Protein AF-A0A9P6EET0-F1 (afdb_monomer)

Organism: NCBI:txid179855

pLDDT: mean 74.62, std 19.12, range [34.5, 95.31]

Sequence (140 aa):
MRHRGHIPDNAVSVDLDPKNAMLMCHNHKLAFNKYLFYIRWIPSSDEFLIVNHSQSEEYEDIHGRVLRFTSRSPYPTALLWHESRVRGFNPTCGDHFVSLKRKAPECKASRSAHRGTNASEVTMSFTQPLSWAPTVLQSG

Mean predicted aligned error: 14.85 Å

Foldseek 3Di:
DVVVVPADPPDDDPCPQLLVQFDDPPVVSVCLVVLQWAWAQDVVVRWIAIDRQVPDPVCPVRHGPTTDGPPSHRDNVVRVVSNVVSCVVVVVRDGDDRDPDDDDPPPPPPPPDDDDDDDDDDDDDDDDDDDDDDDDDDDD

Secondary structure (DSSP, 8-state):
-GGGTSS-TTPPPGGG-GGGGB---HHHHHHHHTTSEEEEEETTTTEEEEEE-S--GGGTTTTTPEE-BSS-PPPHHHHHHHHHHHHHHSTTS--------PPP----------------------------PPPP----

Structure (mmCIF, N/CA/C/O backbone):
data_AF-A0A9P6EET0-F1
#
_entry.id   AF-A0A9P6EET0-F1
#
loop_
_atom_site.group_PDB
_atom_site.id
_atom_site.type_symbol
_atom_site.label_atom_id
_atom_site.label_alt_id
_atom_site.label_comp_id
_atom_site.label_asym_id
_atom_site.label_entity_id
_atom_site.label_seq_id
_atom_site.pdbx_PDB_ins_code
_atom_site.Cartn_x
_atom_site.Cartn_y
_atom_site.Cartn_z
_atom_site.occupancy
_atom_site.B_iso_or_equiv
_atom_site.auth_seq_id
_atom_site.auth_comp_id
_atom_site.auth_asym_id
_atom_site.auth_atom_id
_atom_site.pdbx_PDB_model_num
ATOM 1 N N . MET A 1 1 ? 1.441 -12.384 -26.270 1.00 62.19 1 MET A N 1
ATOM 2 C CA . MET A 1 1 ? 1.819 -13.418 -25.276 1.00 62.19 1 MET A CA 1
ATOM 3 C C . MET A 1 1 ? 0.850 -14.597 -25.265 1.00 62.19 1 MET A C 1
ATOM 5 O O . MET A 1 1 ? 1.337 -15.708 -25.390 1.00 62.19 1 MET A O 1
ATOM 9 N N . ARG A 1 2 ? -0.479 -14.383 -25.210 1.00 70.81 2 ARG A N 1
ATOM 10 C CA . ARG A 1 2 ? -1.488 -15.467 -25.302 1.00 70.81 2 ARG A CA 1
ATOM 11 C C . ARG A 1 2 ? -1.415 -16.261 -26.613 1.00 70.81 2 ARG A C 1
ATOM 13 O O . ARG A 1 2 ? -1.114 -17.440 -26.581 1.00 70.81 2 ARG A O 1
ATOM 20 N N . HIS A 1 3 ? -1.481 -15.595 -27.769 1.00 76.12 3 HIS A N 1
ATOM 21 C CA . HIS A 1 3 ? -1.328 -16.254 -29.084 1.00 76.12 3 HIS A CA 1
ATOM 22 C C . HIS A 1 3 ? 0.058 -16.873 -29.350 1.00 76.12 3 HIS A C 1
ATOM 24 O O . HIS A 1 3 ? 0.259 -17.509 -30.374 1.00 76.12 3 HIS A O 1
ATOM 30 N N . ARG A 1 4 ? 1.027 -16.664 -28.448 1.00 83.19 4 ARG A N 1
ATOM 31 C CA . ARG A 1 4 ? 2.351 -17.302 -28.494 1.00 83.19 4 ARG A CA 1
ATOM 32 C C . ARG A 1 4 ? 2.459 -18.491 -27.521 1.00 83.19 4 ARG A C 1
ATOM 34 O O . ARG A 1 4 ? 3.549 -19.008 -27.342 1.00 83.19 4 ARG A O 1
ATOM 41 N N . GLY A 1 5 ? 1.368 -18.877 -26.849 1.00 81.56 5 GLY A N 1
ATOM 42 C CA . GLY A 1 5 ? 1.322 -20.001 -25.904 1.00 81.56 5 GLY A CA 1
ATOM 43 C C . GLY A 1 5 ? 1.955 -19.742 -24.530 1.00 81.56 5 GLY A C 1
ATOM 44 O O . GLY A 1 5 ? 2.018 -20.648 -23.710 1.00 81.56 5 GLY A O 1
ATOM 45 N N . HIS A 1 6 ? 2.421 -18.522 -24.239 1.00 83.06 6 HIS A N 1
ATOM 46 C CA . HIS A 1 6 ? 3.096 -18.216 -22.966 1.00 83.06 6 HIS A CA 1
ATOM 47 C C . HIS A 1 6 ? 2.143 -17.967 -21.792 1.00 83.06 6 HIS A C 1
ATOM 49 O O . HIS A 1 6 ? 2.577 -17.908 -20.646 1.00 83.06 6 HIS A O 1
ATOM 55 N N . ILE A 1 7 ? 0.861 -17.751 -22.073 1.00 80.94 7 ILE A N 1
ATOM 56 C CA . ILE A 1 7 ? -0.173 -17.528 -21.065 1.00 80.94 7 ILE A CA 1
ATOM 57 C C . ILE A 1 7 ? -1.265 -18.550 -21.368 1.00 80.94 7 ILE A C 1
ATOM 59 O O . ILE A 1 7 ? -1.760 -18.529 -22.496 1.00 80.94 7 ILE A O 1
ATOM 63 N N . PRO A 1 8 ? -1.629 -19.421 -20.416 1.00 84.88 8 PRO A N 1
ATOM 64 C CA . PRO A 1 8 ? -2.635 -20.441 -20.661 1.00 84.88 8 PRO A CA 1
ATOM 65 C C . PRO A 1 8 ? -3.999 -19.801 -20.951 1.00 84.88 8 PRO A C 1
ATOM 67 O O . PRO A 1 8 ? -4.306 -18.706 -20.467 1.00 84.88 8 PRO A O 1
ATOM 70 N N . ASP A 1 9 ? -4.825 -20.481 -21.743 1.00 83.31 9 ASP A N 1
ATOM 71 C CA . ASP A 1 9 ? -6.105 -19.932 -22.214 1.00 83.31 9 ASP A CA 1
ATOM 72 C C . ASP A 1 9 ? -7.080 -19.640 -21.065 1.00 83.31 9 ASP A C 1
ATOM 74 O O . ASP A 1 9 ? -7.854 -18.686 -21.128 1.00 83.31 9 ASP A O 1
ATOM 78 N N . ASN A 1 10 ? -6.973 -20.390 -19.965 1.00 85.50 10 ASN A N 1
ATOM 79 C CA . ASN A 1 10 ? -7.745 -20.184 -18.740 1.00 85.50 10 ASN A CA 1
ATOM 80 C C . ASN A 1 10 ? -7.165 -19.107 -17.802 1.00 85.50 10 ASN A C 1
ATOM 82 O O . ASN A 1 10 ? -7.691 -18.909 -16.705 1.00 85.50 10 ASN A O 1
ATOM 86 N N . ALA A 1 11 ? -6.087 -18.413 -18.183 1.00 82.31 11 ALA A N 1
ATOM 87 C CA . ALA A 1 11 ? -5.531 -17.356 -17.352 1.00 82.31 11 ALA A CA 1
ATOM 88 C C . ALA A 1 11 ? -6.523 -16.197 -17.228 1.00 82.31 11 ALA A C 1
ATOM 90 O O . ALA A 1 11 ? -6.921 -15.579 -18.224 1.00 82.31 11 ALA A O 1
ATOM 91 N N . VAL A 1 12 ? -6.844 -15.875 -15.980 1.00 78.62 12 VAL A N 1
ATOM 92 C CA . VAL A 1 12 ? -7.731 -14.786 -15.575 1.00 78.62 12 VAL A CA 1
ATOM 93 C C . VAL A 1 12 ? -7.248 -13.444 -16.159 1.00 78.62 12 VAL A C 1
ATOM 95 O O . VAL A 1 12 ? -6.042 -13.217 -16.297 1.00 78.62 12 VAL A O 1
ATOM 98 N N . SER A 1 13 ? -8.178 -12.564 -16.560 1.00 80.62 13 SER A N 1
ATOM 99 C CA . SER A 1 13 ? -7.823 -11.230 -17.077 1.00 80.62 13 SER A CA 1
ATOM 100 C C . SER A 1 13 ? -7.029 -10.430 -16.042 1.00 80.62 13 SER A C 1
ATOM 102 O O . SER A 1 13 ? -7.292 -10.518 -14.843 1.00 80.62 13 SER A O 1
ATOM 104 N N . VAL A 1 14 ? -6.112 -9.583 -16.518 1.00 75.44 14 VAL A N 1
ATOM 105 C CA . VAL A 1 14 ? -5.399 -8.599 -15.686 1.00 75.44 14 VAL A CA 1
ATOM 106 C C . VAL A 1 14 ? -6.383 -7.642 -15.008 1.00 75.44 14 VAL A C 1
ATOM 108 O O . VAL A 1 14 ? 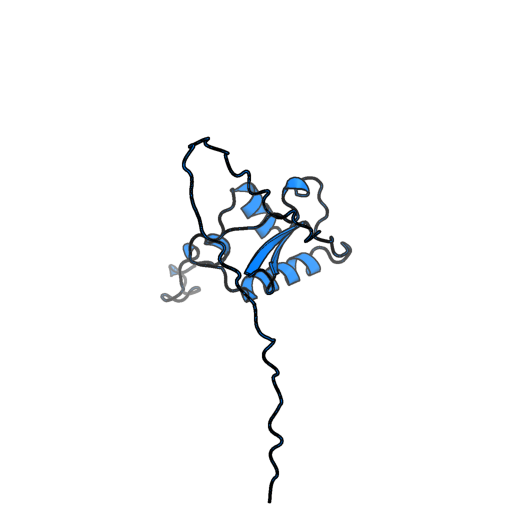-6.114 -7.161 -13.912 1.00 75.44 14 VAL A O 1
ATOM 111 N N . ASP A 1 15 ? -7.560 -7.423 -15.595 1.00 72.81 15 ASP A N 1
ATOM 112 C CA . ASP A 1 15 ? -8.619 -6.593 -15.008 1.00 72.81 15 ASP A CA 1
ATOM 113 C C . ASP A 1 15 ? -9.105 -7.128 -13.654 1.00 72.81 15 ASP A C 1
ATOM 115 O O . ASP A 1 15 ? -9.572 -6.362 -12.814 1.00 72.81 15 ASP A O 1
ATOM 119 N N . LEU A 1 16 ? -8.946 -8.432 -13.417 1.00 73.00 16 LEU A N 1
ATOM 120 C CA . LEU A 1 16 ? -9.322 -9.107 -12.176 1.00 73.00 16 LEU A CA 1
ATOM 121 C C . LEU A 1 16 ? -8.175 -9.173 -11.156 1.00 73.00 16 LEU A C 1
ATOM 123 O O . LEU A 1 16 ? -8.331 -9.811 -10.116 1.00 73.00 16 LEU A O 1
ATOM 127 N N . ASP A 1 17 ? -7.037 -8.519 -11.417 1.00 74.88 17 ASP A N 1
ATOM 128 C CA . ASP A 1 17 ? -5.988 -8.345 -10.412 1.00 74.88 17 ASP A CA 1
ATOM 129 C C . ASP A 1 17 ? -6.597 -7.656 -9.170 1.00 74.88 17 ASP A C 1
ATOM 131 O O . ASP A 1 17 ? -7.204 -6.589 -9.309 1.00 74.88 17 ASP A O 1
ATOM 135 N N . PRO A 1 18 ? -6.449 -8.212 -7.951 1.00 71.69 18 PRO A N 1
ATOM 136 C CA . PRO A 1 18 ? -6.984 -7.621 -6.723 1.00 71.69 18 PRO A CA 1
ATOM 137 C C . PRO A 1 18 ? -6.621 -6.144 -6.533 1.00 71.69 18 PRO A C 1
ATOM 139 O O . PRO A 1 18 ? -7.401 -5.382 -5.962 1.00 71.69 18 PRO A O 1
ATOM 142 N N . LYS A 1 19 ? -5.476 -5.696 -7.066 1.00 75.62 19 LYS A N 1
ATOM 143 C CA . LYS A 1 19 ? -5.089 -4.280 -7.031 1.00 75.62 19 LYS A CA 1
ATOM 144 C C . LYS A 1 19 ? -6.095 -3.392 -7.759 1.00 75.62 19 LYS A C 1
ATOM 146 O O . LYS A 1 19 ? -6.228 -2.222 -7.411 1.00 75.62 19 LYS A O 1
ATOM 151 N N . ASN A 1 20 ? -6.773 -3.893 -8.789 1.00 77.56 20 ASN A N 1
ATOM 152 C CA . ASN A 1 20 ? -7.767 -3.152 -9.571 1.00 77.56 20 ASN A CA 1
ATOM 153 C C . ASN A 1 20 ? -9.095 -2.961 -8.844 1.00 77.56 20 ASN A C 1
ATOM 155 O O . ASN A 1 20 ? -9.842 -2.062 -9.208 1.00 77.56 20 ASN A O 1
ATOM 159 N N . ALA A 1 21 ? -9.346 -3.707 -7.767 1.00 77.50 21 ALA A N 1
ATOM 160 C CA . ALA A 1 21 ? -10.501 -3.471 -6.907 1.00 77.50 21 ALA A CA 1
ATOM 161 C C . ALA A 1 21 ? -10.335 -2.249 -5.976 1.00 77.50 21 ALA A C 1
ATOM 163 O O . ALA A 1 21 ? -11.283 -1.843 -5.304 1.00 77.50 21 ALA A O 1
ATOM 164 N N . MET A 1 22 ? -9.139 -1.652 -5.923 1.00 82.00 22 MET A N 1
ATOM 165 C CA . MET A 1 22 ? -8.845 -0.499 -5.073 1.00 82.00 22 MET A CA 1
ATOM 166 C C . MET A 1 22 ? -9.271 0.807 -5.747 1.00 82.00 22 MET A C 1
ATOM 168 O O . MET A 1 22 ? -8.797 1.128 -6.839 1.00 82.00 22 MET A O 1
ATOM 172 N N . LEU A 1 23 ? -10.117 1.587 -5.070 1.00 83.31 23 LEU A N 1
ATOM 173 C CA . LEU A 1 23 ? -10.494 2.927 -5.519 1.00 83.31 23 LEU A CA 1
ATOM 174 C C . LEU A 1 23 ? -9.366 3.918 -5.228 1.00 83.31 23 LEU A C 1
ATOM 176 O O . LEU A 1 23 ? -9.234 4.431 -4.120 1.00 83.31 23 LEU A O 1
ATOM 180 N N . MET A 1 24 ? -8.553 4.189 -6.242 1.00 86.06 24 MET A N 1
ATOM 181 C CA . MET A 1 24 ? -7.496 5.197 -6.214 1.00 86.06 24 MET A CA 1
ATOM 182 C C . MET A 1 24 ? -7.548 6.020 -7.499 1.00 86.06 24 MET A C 1
ATOM 184 O O . MET A 1 24 ? -7.915 5.502 -8.555 1.00 86.06 24 MET A O 1
ATOM 188 N N . CYS A 1 25 ? -7.137 7.289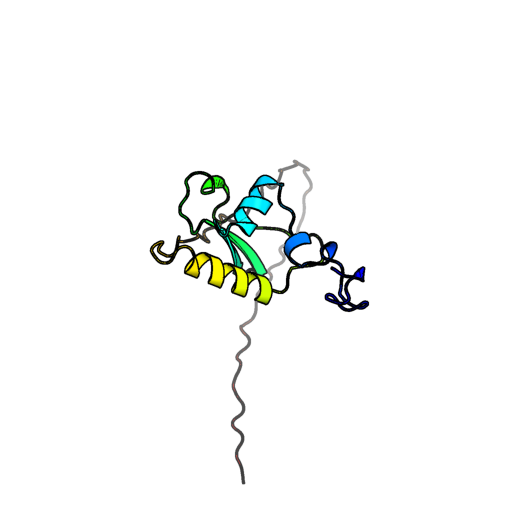 -7.437 1.00 90.06 25 CYS A N 1
ATOM 189 C CA . CYS A 1 25 ? -6.872 8.041 -8.661 1.00 90.06 25 CYS A CA 1
ATOM 190 C C . CYS A 1 25 ? -5.630 7.475 -9.376 1.00 90.06 25 CYS A C 1
ATOM 192 O O . CYS A 1 25 ? -4.833 6.735 -8.790 1.00 90.06 25 CYS A O 1
ATOM 194 N N . HIS A 1 26 ? -5.451 7.840 -10.646 1.00 91.12 26 HIS A N 1
ATOM 195 C CA . HIS A 1 26 ? -4.359 7.339 -11.482 1.00 91.12 26 HIS A CA 1
ATOM 196 C C . HIS A 1 26 ? -2.970 7.523 -10.839 1.00 91.12 26 HIS A C 1
ATOM 198 O O . HIS A 1 26 ? -2.183 6.579 -10.799 1.00 91.12 26 HIS A O 1
ATOM 204 N N . ASN A 1 27 ? -2.702 8.695 -10.258 1.00 92.69 27 ASN A N 1
ATOM 205 C CA . ASN A 1 27 ? -1.401 9.011 -9.658 1.00 92.69 27 ASN A CA 1
ATOM 206 C C . ASN A 1 27 ? -1.101 8.129 -8.440 1.00 92.69 27 ASN A C 1
ATOM 208 O O . ASN A 1 27 ? -0.042 7.508 -8.375 1.00 92.69 27 ASN A O 1
ATOM 212 N N . HIS A 1 28 ? -2.061 7.976 -7.524 1.00 92.31 28 HIS A N 1
ATOM 213 C CA . HIS A 1 28 ? -1.898 7.092 -6.367 1.00 92.31 28 HIS A CA 1
ATOM 214 C C . HIS A 1 28 ? -1.741 5.627 -6.782 1.00 92.31 28 HIS A C 1
ATOM 216 O O . HIS A 1 28 ? -0.961 4.893 -6.180 1.00 92.31 28 HIS A O 1
ATOM 222 N N . LYS A 1 29 ? -2.415 5.199 -7.856 1.00 91.12 29 LYS A N 1
ATOM 223 C CA . LYS A 1 29 ? -2.238 3.851 -8.401 1.00 91.12 29 LYS A CA 1
ATOM 224 C C . LYS A 1 29 ? -0.819 3.630 -8.939 1.00 91.12 29 LYS A C 1
ATOM 226 O O . LYS A 1 29 ? -0.244 2.564 -8.718 1.00 91.12 29 LYS A O 1
ATOM 231 N N . LEU A 1 30 ? -0.241 4.624 -9.619 1.00 92.19 30 LEU A N 1
ATOM 232 C CA . LEU A 1 30 ? 1.150 4.578 -10.079 1.00 92.19 30 LEU A CA 1
ATOM 233 C C . LEU A 1 30 ? 2.134 4.541 -8.907 1.00 92.19 30 LEU A C 1
ATOM 235 O O . LEU A 1 30 ? 3.039 3.710 -8.911 1.00 92.19 30 LEU A O 1
ATOM 239 N N . ALA A 1 31 ? 1.941 5.390 -7.898 1.00 93.50 31 ALA A N 1
ATOM 240 C CA . ALA A 1 31 ? 2.777 5.427 -6.699 1.00 93.50 31 ALA A CA 1
ATOM 241 C C . ALA A 1 31 ? 2.729 4.104 -5.911 1.00 93.50 31 ALA A C 1
ATOM 243 O O . ALA A 1 31 ? 3.773 3.573 -5.527 1.00 93.50 31 ALA A O 1
ATOM 244 N N . PHE A 1 32 ? 1.542 3.502 -5.777 1.00 93.06 32 PHE A N 1
ATOM 245 C CA . PHE A 1 32 ? 1.372 2.171 -5.193 1.00 93.06 32 PHE A CA 1
ATOM 246 C C . PHE A 1 32 ? 2.157 1.102 -5.971 1.00 93.06 32 PHE A C 1
ATOM 248 O O . PHE A 1 32 ? 2.881 0.296 -5.387 1.00 93.06 32 PHE A O 1
ATOM 255 N N . ASN A 1 33 ? 2.073 1.106 -7.304 1.00 91.75 33 ASN A N 1
ATOM 256 C CA . ASN A 1 33 ? 2.810 0.156 -8.145 1.00 91.75 33 ASN A CA 1
ATOM 257 C C . ASN A 1 33 ? 4.335 0.373 -8.115 1.00 91.75 33 ASN A C 1
ATOM 259 O O . ASN A 1 33 ? 5.080 -0.577 -8.346 1.00 91.75 33 ASN A O 1
ATOM 263 N N . LYS A 1 34 ? 4.791 1.599 -7.830 1.00 93.69 34 LYS A N 1
ATOM 264 C CA . LYS A 1 34 ? 6.207 1.968 -7.664 1.00 93.69 34 LYS A CA 1
ATOM 265 C C . LYS A 1 34 ? 6.752 1.722 -6.256 1.00 93.69 34 LYS A C 1
ATOM 267 O O . LYS A 1 34 ? 7.909 2.036 -6.009 1.00 93.69 34 LYS A O 1
ATOM 272 N N . TYR A 1 35 ? 5.948 1.155 -5.359 1.00 93.88 35 TYR A N 1
ATOM 273 C CA . TYR A 1 35 ? 6.350 0.841 -3.990 1.00 93.88 35 TYR A CA 1
ATOM 274 C C . TYR A 1 35 ? 6.727 2.071 -3.139 1.00 93.88 35 TYR A C 1
ATOM 276 O O . TYR A 1 35 ? 7.623 1.992 -2.303 1.00 93.88 35 TYR A O 1
ATOM 284 N N . LEU A 1 36 ? 6.044 3.205 -3.340 1.00 93.19 36 LEU A N 1
ATOM 285 C CA . LEU A 1 36 ? 6.272 4.430 -2.551 1.00 93.19 36 LEU A CA 1
ATOM 286 C C . LEU A 1 36 ? 5.509 4.412 -1.211 1.00 93.19 36 LEU A C 1
ATOM 288 O O . LEU A 1 36 ? 5.974 4.912 -0.191 1.00 93.19 36 LEU A O 1
ATOM 292 N N . PHE A 1 37 ? 4.359 3.747 -1.179 1.00 94.50 37 PHE A N 1
ATOM 293 C CA . PHE A 1 37 ? 3.575 3.492 0.028 1.00 94.50 37 PHE A CA 1
ATOM 294 C C . PHE A 1 37 ? 2.950 2.098 -0.051 1.00 94.50 37 PHE A C 1
ATOM 296 O O . PHE A 1 37 ? 2.870 1.523 -1.138 1.00 94.50 37 PHE A O 1
ATOM 303 N N . TYR A 1 38 ? 2.472 1.563 1.072 1.00 94.62 38 TYR A N 1
ATOM 304 C CA . TYR A 1 38 ? 1.683 0.324 1.107 1.00 94.62 38 TYR A CA 1
ATOM 305 C C . TYR A 1 38 ? 0.332 0.534 1.788 1.00 94.62 38 TYR A C 1
ATOM 307 O O . TYR A 1 38 ? 0.056 1.592 2.352 1.00 94.62 38 TYR A O 1
ATOM 315 N N . ILE A 1 39 ? -0.527 -0.483 1.714 1.00 93.50 39 ILE A N 1
ATOM 316 C CA . ILE A 1 39 ? -1.795 -0.523 2.442 1.00 93.50 39 ILE A CA 1
ATOM 317 C C . ILE A 1 39 ? -1.699 -1.608 3.507 1.00 93.50 39 ILE A C 1
ATOM 319 O O . ILE A 1 39 ? -1.432 -2.763 3.183 1.00 93.50 39 ILE A O 1
ATOM 323 N N . ARG A 1 40 ? -1.954 -1.243 4.761 1.00 92.25 40 ARG A N 1
ATOM 324 C CA . ARG A 1 40 ? -1.945 -2.151 5.906 1.00 92.25 40 ARG A CA 1
ATOM 325 C C . ARG A 1 40 ? -3.362 -2.436 6.377 1.00 92.25 40 ARG A C 1
ATOM 327 O O . ARG A 1 40 ? -4.121 -1.506 6.632 1.00 92.25 40 ARG A O 1
ATOM 334 N N . TRP A 1 41 ? -3.695 -3.711 6.539 1.00 90.00 41 TRP A N 1
ATOM 335 C CA . TRP A 1 41 ? -4.923 -4.129 7.212 1.00 90.00 41 TRP A CA 1
ATOM 336 C C . TRP A 1 41 ? -4.742 -4.077 8.733 1.00 90.00 41 TRP A C 1
ATOM 338 O O . TRP A 1 41 ? -3.714 -4.515 9.252 1.00 90.00 41 TRP A O 1
ATOM 348 N N . ILE A 1 42 ? -5.735 -3.541 9.437 1.00 88.12 42 ILE A N 1
ATOM 349 C CA . ILE A 1 42 ? -5.795 -3.449 10.894 1.00 88.12 42 ILE A CA 1
ATOM 350 C C . ILE A 1 42 ? -6.913 -4.381 11.375 1.00 88.12 42 ILE A C 1
ATOM 352 O O . ILE A 1 42 ? -8.083 -4.002 11.307 1.00 88.12 42 ILE A O 1
ATOM 356 N N . PRO A 1 43 ? -6.584 -5.583 11.885 1.00 84.88 43 PRO A N 1
ATOM 357 C CA . PRO A 1 43 ? -7.592 -6.582 12.241 1.00 84.88 43 PRO A CA 1
ATOM 358 C C . PRO A 1 43 ? -8.565 -6.118 13.328 1.00 84.88 43 PRO A C 1
ATOM 360 O O . PRO A 1 43 ? -9.719 -6.526 13.336 1.00 84.88 43 PRO A O 1
ATOM 363 N N . SER A 1 44 ? -8.112 -5.261 14.248 1.00 86.81 44 SER A N 1
ATOM 364 C CA . SER A 1 44 ? -8.929 -4.791 15.371 1.00 86.81 44 SER A CA 1
ATOM 365 C C . SER A 1 44 ? -10.057 -3.845 14.960 1.00 86.81 44 SER A C 1
ATOM 367 O O . SER A 1 44 ? -11.063 -3.784 15.661 1.00 86.81 44 SER A O 1
ATOM 369 N N . SER A 1 45 ? -9.901 -3.108 13.857 1.00 84.06 45 SER A N 1
ATOM 370 C CA . SER A 1 45 ? -10.935 -2.211 13.324 1.00 84.06 45 SER A CA 1
ATOM 371 C C . SER A 1 45 ? -11.518 -2.673 11.988 1.00 84.06 45 SER A C 1
ATOM 373 O O . SER A 1 45 ? -12.442 -2.036 11.495 1.00 84.06 45 SER A O 1
ATOM 375 N N . ASP A 1 46 ? -10.997 -3.766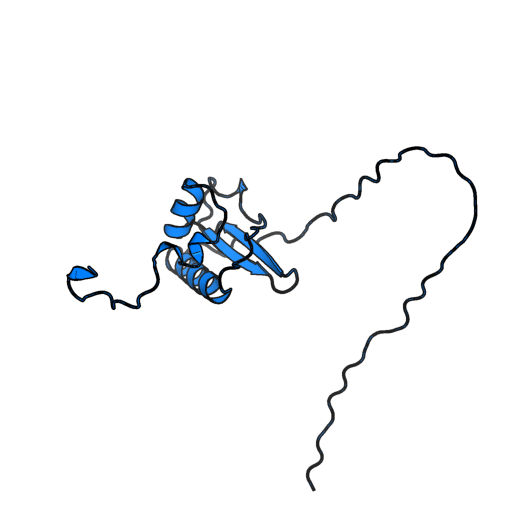 11.425 1.00 84.81 46 ASP A N 1
ATOM 376 C CA . ASP A 1 46 ? -11.270 -4.243 10.065 1.00 84.81 46 ASP A CA 1
ATOM 377 C C . ASP A 1 46 ? -11.129 -3.1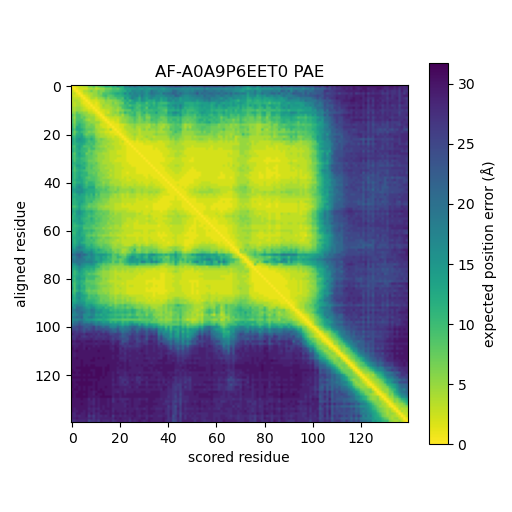45 8.997 1.00 84.81 46 ASP A C 1
ATOM 379 O O . ASP A 1 46 ? -11.945 -2.967 8.093 1.00 84.81 46 ASP A O 1
ATOM 383 N N . GLU A 1 47 ? -10.066 -2.354 9.124 1.00 87.62 47 GLU A N 1
ATOM 384 C CA . GLU A 1 47 ? -9.793 -1.237 8.228 1.00 87.62 47 GLU A CA 1
ATOM 385 C C . GLU A 1 47 ? -8.488 -1.421 7.485 1.00 87.62 47 GLU A C 1
ATOM 387 O O . GLU A 1 47 ? -7.570 -2.112 7.921 1.00 87.62 47 GLU A O 1
ATOM 392 N N . PHE A 1 48 ? -8.386 -0.724 6.364 1.00 89.88 48 PHE A N 1
ATOM 393 C CA . PHE A 1 48 ? -7.187 -0.692 5.556 1.00 89.88 48 PHE A CA 1
ATOM 394 C C . PHE A 1 48 ? -6.658 0.731 5.542 1.00 89.88 48 PHE A C 1
ATOM 396 O O . PHE A 1 48 ? -7.388 1.662 5.213 1.00 89.88 48 PHE A O 1
ATOM 403 N N . LEU A 1 49 ? -5.401 0.904 5.929 1.00 92.25 49 LEU A N 1
ATOM 404 C CA . LEU A 1 49 ? -4.756 2.202 6.071 1.00 92.25 49 LEU A CA 1
ATOM 405 C C . LEU A 1 49 ? -3.647 2.348 5.046 1.00 92.25 49 LEU A C 1
ATOM 407 O O . LEU A 1 49 ? -2.870 1.420 4.838 1.00 92.25 49 LEU A O 1
ATOM 411 N N . ILE A 1 50 ? -3.544 3.524 4.440 1.00 93.81 50 ILE A N 1
ATOM 412 C CA . ILE A 1 50 ? -2.390 3.881 3.617 1.00 93.81 50 ILE A CA 1
ATOM 413 C C . ILE A 1 50 ? -1.216 4.215 4.541 1.00 93.81 50 ILE A C 1
ATOM 415 O O . ILE A 1 50 ? -1.362 5.003 5.472 1.00 93.81 50 ILE A O 1
ATOM 419 N N . VAL A 1 51 ? -0.043 3.644 4.279 1.00 95.19 51 VAL A N 1
ATOM 420 C CA . VAL A 1 51 ? 1.193 3.917 5.020 1.00 95.19 51 VAL A CA 1
ATOM 421 C C . VAL A 1 51 ? 2.249 4.441 4.057 1.00 95.19 51 VAL A C 1
ATOM 423 O O . VAL A 1 51 ? 2.823 3.679 3.276 1.00 95.19 51 VAL A O 1
ATOM 426 N N . ASN A 1 52 ? 2.508 5.750 4.125 1.00 94.69 52 ASN A N 1
ATOM 427 C CA . ASN A 1 52 ? 3.652 6.381 3.465 1.00 94.69 52 ASN A CA 1
ATOM 428 C C . ASN 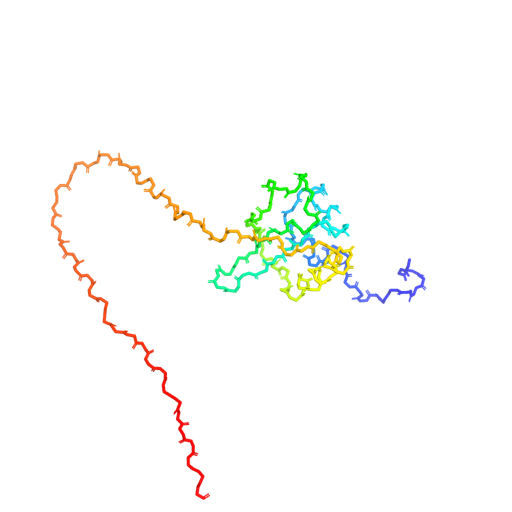A 1 52 ? 4.963 5.875 4.085 1.00 94.69 52 ASN A C 1
ATOM 430 O O . ASN A 1 52 ? 5.388 6.382 5.121 1.00 94.69 52 ASN A O 1
ATOM 434 N N . HIS A 1 53 ? 5.560 4.847 3.482 1.00 93.44 53 HIS A N 1
ATOM 435 C CA . HIS A 1 53 ? 6.810 4.241 3.950 1.00 93.44 53 HIS A CA 1
ATOM 436 C C . HIS A 1 53 ? 8.040 4.929 3.369 1.00 93.44 53 HIS A C 1
ATOM 438 O O . HIS A 1 53 ? 9.072 4.974 4.028 1.00 93.44 53 HIS A O 1
ATOM 444 N N . SER A 1 54 ? 7.939 5.495 2.162 1.00 89.88 54 SER A N 1
ATOM 445 C CA . SER A 1 54 ? 9.050 6.231 1.553 1.00 89.88 54 SER A CA 1
ATOM 446 C C . SER A 1 54 ? 9.337 7.567 2.241 1.00 89.88 54 SER A C 1
ATOM 448 O O . SER A 1 54 ? 10.318 8.210 1.884 1.00 89.88 54 SER A O 1
ATOM 450 N N . GLN A 1 55 ? 8.475 8.008 3.171 1.00 89.50 55 GLN A N 1
ATOM 451 C CA . GLN A 1 55 ? 8.569 9.300 3.868 1.00 89.50 55 GLN A CA 1
ATOM 452 C C . GLN A 1 55 ? 8.653 10.483 2.890 1.00 89.50 55 GLN A C 1
ATOM 454 O O . GLN A 1 55 ? 9.299 11.494 3.149 1.00 89.50 55 GLN A O 1
ATOM 459 N N . SER A 1 56 ? 8.026 10.336 1.719 1.00 90.25 56 SER A N 1
ATOM 460 C CA . SER A 1 56 ? 7.968 11.419 0.742 1.00 90.25 56 SER A CA 1
ATOM 461 C C . SER A 1 56 ? 6.892 12.404 1.171 1.00 90.25 56 SER A C 1
ATOM 463 O O . SER A 1 56 ? 5.756 11.986 1.399 1.00 90.25 56 SER A O 1
ATOM 465 N N . GLU A 1 57 ? 7.229 13.693 1.223 1.00 91.81 57 GLU A N 1
ATOM 466 C CA . GLU A 1 57 ? 6.282 14.767 1.555 1.00 91.81 57 GLU A CA 1
ATOM 467 C C . GLU A 1 57 ? 5.026 14.743 0.668 1.00 91.81 57 GLU A C 1
ATOM 469 O O . GLU A 1 57 ? 3.945 15.103 1.126 1.00 91.81 57 GLU A O 1
ATOM 474 N N . GLU A 1 58 ? 5.136 14.243 -0.571 1.00 92.12 58 GLU A N 1
ATOM 475 C CA . GLU A 1 58 ? 4.014 14.112 -1.512 1.00 92.12 58 GLU A CA 1
ATOM 476 C C . GLU A 1 58 ? 2.888 13.204 -0.986 1.00 92.12 58 GLU A C 1
ATOM 478 O O . GLU A 1 58 ? 1.734 13.399 -1.352 1.00 92.12 58 GLU A O 1
ATOM 483 N N . TYR A 1 59 ? 3.202 12.220 -0.134 1.00 91.25 59 TYR A N 1
ATOM 484 C CA . TYR A 1 59 ? 2.232 11.229 0.356 1.00 91.25 59 TYR A CA 1
ATOM 485 C C . TYR A 1 59 ? 1.927 11.357 1.851 1.00 91.25 59 TYR A C 1
ATOM 487 O O . TYR A 1 59 ? 1.238 10.503 2.418 1.00 91.25 59 TYR A O 1
ATOM 495 N N . GLU A 1 60 ? 2.416 12.411 2.505 1.00 92.31 60 GLU A N 1
ATOM 496 C CA . GLU A 1 60 ? 2.112 12.683 3.912 1.00 92.31 60 GLU A CA 1
ATOM 497 C C . GLU A 1 60 ? 0.629 12.998 4.128 1.00 92.31 60 GLU A C 1
ATOM 499 O O . GLU A 1 60 ? 0.037 12.596 5.128 1.00 92.31 60 GLU A O 1
ATOM 504 N N . ASP A 1 61 ? -0.023 13.639 3.156 1.00 91.19 61 ASP A N 1
ATOM 505 C CA . ASP A 1 61 ? -1.435 14.005 3.258 1.00 91.19 61 ASP A CA 1
ATOM 506 C C . ASP A 1 61 ? -2.374 12.783 3.252 1.00 91.19 61 ASP A C 1
ATOM 508 O O . ASP A 1 61 ? -3.479 12.842 3.808 1.00 91.19 61 ASP A O 1
ATOM 512 N N . ILE A 1 62 ? -1.954 11.685 2.615 1.00 91.62 62 ILE A N 1
ATOM 513 C CA . ILE A 1 62 ? -2.683 10.414 2.548 1.00 91.62 62 ILE A CA 1
ATOM 514 C C . ILE A 1 62 ? -2.212 9.387 3.583 1.00 91.62 62 ILE A C 1
ATOM 516 O O . ILE A 1 62 ? -2.897 8.376 3.768 1.00 91.62 62 ILE A O 1
ATOM 520 N N . HIS A 1 63 ? -1.096 9.624 4.278 1.00 93.69 63 HIS A N 1
ATOM 521 C CA . HIS A 1 63 ? -0.614 8.740 5.337 1.00 93.69 63 HIS A CA 1
ATOM 522 C C . HIS A 1 63 ? -1.676 8.581 6.440 1.00 93.69 63 HIS A C 1
ATOM 524 O O . HIS A 1 63 ? -2.277 9.539 6.921 1.00 93.69 63 HIS A O 1
ATOM 530 N N . GLY A 1 64 ? -1.957 7.337 6.827 1.00 92.25 64 GLY A N 1
ATOM 531 C CA . GLY A 1 64 ? -2.965 6.995 7.827 1.00 92.25 64 GLY A CA 1
ATOM 532 C C . GLY A 1 64 ? -4.421 7.124 7.362 1.00 92.25 64 GLY A C 1
ATOM 533 O O . GLY A 1 64 ? -5.329 6.852 8.154 1.00 92.25 64 GLY A O 1
ATOM 534 N N . ARG A 1 65 ? -4.693 7.500 6.102 1.00 91.19 65 ARG A N 1
ATOM 535 C CA . ARG A 1 65 ? -6.070 7.528 5.585 1.00 91.19 65 ARG A CA 1
ATOM 536 C C . ARG A 1 65 ? -6.630 6.119 5.422 1.00 91.19 65 ARG A C 1
ATOM 538 O O . ARG A 1 65 ? -5.940 5.206 4.970 1.00 91.19 65 ARG A O 1
ATOM 545 N N . VAL A 1 66 ? -7.916 5.975 5.744 1.00 90.00 66 VAL A N 1
ATOM 546 C CA . VAL A 1 66 ? -8.669 4.734 5.533 1.00 90.00 66 VAL A CA 1
ATOM 547 C C . VAL A 1 66 ? -9.016 4.583 4.063 1.00 90.00 66 VAL A C 1
ATOM 549 O O . VAL A 1 66 ? -9.634 5.468 3.470 1.00 90.00 66 VAL A O 1
ATOM 552 N N . LEU A 1 67 ? -8.673 3.434 3.498 1.00 88.12 67 LEU A N 1
ATOM 553 C CA . LEU A 1 67 ? -9.094 3.025 2.173 1.00 88.12 67 LEU A CA 1
ATOM 554 C C . LEU A 1 67 ? -10.385 2.204 2.267 1.00 88.12 67 LEU A C 1
ATOM 556 O O . LEU A 1 67 ? -10.502 1.293 3.086 1.00 88.12 67 LEU A O 1
ATOM 560 N N . ARG A 1 68 ? -11.351 2.513 1.399 1.00 81.94 68 ARG A N 1
ATOM 561 C CA . ARG A 1 68 ? -12.583 1.732 1.237 1.00 81.94 68 ARG A CA 1
ATOM 562 C C . ARG A 1 68 ? -12.527 0.932 -0.061 1.00 81.94 68 ARG A C 1
ATOM 564 O O . ARG A 1 68 ? -12.049 1.435 -1.077 1.00 81.94 68 ARG A O 1
ATOM 571 N N . PHE A 1 69 ? -13.063 -0.285 -0.036 1.00 79.62 69 PHE A N 1
ATOM 572 C CA . PHE A 1 69 ? -13.184 -1.155 -1.210 1.00 79.62 69 PHE A CA 1
ATOM 573 C C . PHE A 1 69 ? -14.638 -1.241 -1.665 1.00 79.62 69 PHE A C 1
ATOM 575 O O . PHE A 1 69 ? -15.558 -1.077 -0.868 1.00 79.62 69 PHE A O 1
ATOM 582 N N . THR A 1 70 ? -14.855 -1.497 -2.955 1.00 72.12 70 THR A N 1
ATOM 583 C CA . THR A 1 70 ? -16.195 -1.450 -3.564 1.00 72.12 70 THR A CA 1
ATOM 584 C C . THR A 1 70 ? -17.048 -2.694 -3.351 1.00 72.12 70 THR A C 1
ATOM 586 O O . THR A 1 70 ? -18.236 -2.644 -3.648 1.00 72.12 70 THR A O 1
ATOM 589 N N . SER A 1 71 ? -16.467 -3.809 -2.897 1.00 66.12 71 SER A N 1
ATOM 590 C CA . SER A 1 71 ? -17.127 -5.084 -2.515 1.00 66.12 71 SER A CA 1
ATOM 591 C C . SER A 1 71 ? -16.141 -6.248 -2.627 1.00 66.12 71 SER A C 1
ATOM 593 O O . SER A 1 71 ? -16.182 -7.187 -1.840 1.00 66.12 71 SER A O 1
ATOM 595 N N . ARG A 1 72 ? -15.213 -6.169 -3.588 1.00 67.19 72 ARG A N 1
ATOM 596 C CA . ARG A 1 72 ? -14.090 -7.099 -3.740 1.00 67.19 72 ARG A CA 1
ATOM 597 C C . ARG A 1 72 ? -12.908 -6.568 -2.942 1.00 67.19 72 ARG A C 1
ATOM 599 O O . ARG A 1 72 ? -12.055 -5.873 -3.486 1.00 67.19 72 ARG A O 1
ATOM 606 N N . SER A 1 73 ? -12.897 -6.829 -1.639 1.00 64.88 73 SER A N 1
ATOM 607 C CA . SER A 1 73 ? -11.712 -6.522 -0.838 1.00 64.88 73 SER A CA 1
ATOM 608 C C . SER A 1 73 ? -10.531 -7.332 -1.388 1.00 64.88 73 SER A C 1
ATOM 610 O O . SER A 1 73 ? -10.699 -8.529 -1.651 1.00 64.88 73 SER A O 1
ATOM 612 N N . PRO A 1 74 ? -9.357 -6.724 -1.634 1.00 67.81 74 PRO A N 1
ATOM 613 C CA . PRO A 1 74 ? -8.177 -7.491 -1.978 1.00 67.81 74 PRO A CA 1
ATOM 614 C C . PRO A 1 74 ? -7.907 -8.481 -0.848 1.00 67.81 74 PRO A C 1
ATOM 616 O O . PRO A 1 74 ? -8.059 -8.157 0.329 1.00 67.81 74 PRO A O 1
ATOM 619 N N . TYR A 1 75 ? -7.486 -9.692 -1.206 1.00 76.44 75 TYR A N 1
ATOM 620 C CA . TYR A 1 75 ? -7.029 -10.657 -0.216 1.00 76.44 75 TYR A CA 1
ATOM 621 C C . TYR A 1 75 ? -5.980 -9.981 0.678 1.00 76.44 75 TYR A C 1
ATOM 623 O O . TYR A 1 75 ? -4.981 -9.501 0.132 1.00 76.44 75 TYR A O 1
ATOM 631 N N . PRO A 1 76 ? -6.159 -9.942 2.014 1.00 81.75 76 PRO A N 1
ATOM 632 C CA . PRO A 1 76 ? -5.206 -9.295 2.918 1.00 81.75 76 PRO A CA 1
ATOM 633 C C . PRO A 1 76 ? -3.769 -9.767 2.687 1.00 81.75 76 PRO A C 1
ATOM 635 O O . PRO A 1 76 ? -2.831 -8.977 2.730 1.00 81.75 76 PRO A O 1
ATOM 638 N N . THR A 1 77 ? -3.601 -11.037 2.308 1.00 85.12 77 THR A N 1
ATOM 639 C CA . THR A 1 77 ? -2.328 -11.603 1.861 1.00 85.12 77 THR A CA 1
ATOM 640 C C . THR A 1 77 ? -1.690 -10.790 0.733 1.00 85.12 77 THR A C 1
ATOM 642 O O . THR A 1 77 ? -0.538 -10.404 0.858 1.00 85.12 77 THR A O 1
ATOM 645 N N . ALA A 1 78 ?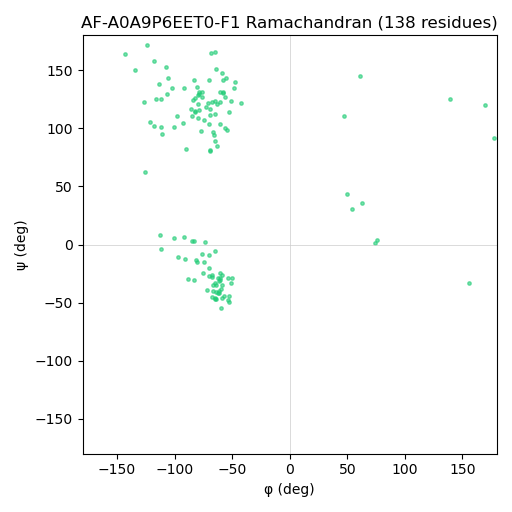 -2.404 -10.444 -0.340 1.00 85.31 78 ALA A N 1
ATOM 646 C CA . ALA A 1 78 ? -1.826 -9.666 -1.441 1.00 85.31 78 ALA A CA 1
ATOM 647 C C . ALA A 1 78 ? -1.275 -8.303 -0.976 1.00 85.31 78 ALA A C 1
ATOM 649 O O . ALA A 1 78 ? -0.236 -7.859 -1.468 1.00 85.31 78 ALA A O 1
ATOM 650 N N . LEU A 1 79 ? -1.932 -7.673 0.002 1.00 89.25 79 LEU A N 1
ATOM 651 C CA . LEU A 1 79 ? -1.460 -6.428 0.608 1.00 89.25 79 LEU A CA 1
ATOM 652 C C . LEU A 1 79 ? -0.234 -6.645 1.507 1.00 89.25 79 LEU A C 1
ATOM 654 O O . LEU A 1 79 ? 0.705 -5.863 1.424 1.00 89.25 79 LEU A O 1
ATOM 658 N N . LEU A 1 80 ? -0.177 -7.739 2.276 1.00 91.00 80 LEU A N 1
ATOM 659 C CA . LEU A 1 80 ? 1.007 -8.114 3.069 1.00 91.00 80 LEU A CA 1
ATOM 660 C C . LEU A 1 80 ? 2.247 -8.360 2.195 1.00 91.00 80 LEU A C 1
ATOM 662 O O . LEU A 1 80 ? 3.360 -7.955 2.538 1.00 91.00 80 LEU A O 1
ATOM 666 N N . TRP A 1 81 ? 2.067 -9.007 1.041 1.00 92.12 81 TRP A N 1
ATOM 667 C CA . TRP A 1 81 ? 3.151 -9.211 0.077 1.00 92.12 81 TRP A CA 1
ATOM 668 C C . TRP A 1 81 ? 3.619 -7.886 -0.529 1.00 92.12 81 TRP A C 1
ATOM 670 O O . TRP A 1 81 ? 4.818 -7.680 -0.715 1.00 92.12 81 TRP A O 1
ATOM 680 N N . HIS A 1 82 ? 2.687 -6.978 -0.829 1.00 92.69 82 HIS A N 1
ATOM 681 C CA . HIS A 1 82 ? 3.022 -5.639 -1.309 1.00 92.69 82 HIS A CA 1
ATOM 682 C C . HIS A 1 82 ? 3.781 -4.832 -0.251 1.00 92.69 82 HIS A C 1
ATOM 684 O O . HIS A 1 82 ? 4.851 -4.316 -0.558 1.00 92.69 82 HIS A O 1
ATOM 690 N N . GLU A 1 83 ? 3.310 -4.824 0.997 1.00 94.50 83 GLU A N 1
ATOM 691 C CA . GLU A 1 83 ? 3.998 -4.205 2.134 1.00 94.50 83 GLU A CA 1
ATOM 692 C C . GLU A 1 83 ? 5.439 -4.720 2.267 1.00 94.50 83 GLU A C 1
ATOM 694 O O . GLU A 1 83 ? 6.382 -3.932 2.357 1.00 94.50 83 GLU A O 1
ATOM 699 N N . SER A 1 84 ? 5.623 -6.040 2.200 1.00 94.56 84 SER A N 1
ATOM 700 C CA . SER A 1 84 ? 6.947 -6.668 2.272 1.00 94.56 84 SER A CA 1
ATOM 701 C C . SER A 1 84 ? 7.873 -6.196 1.142 1.00 94.56 84 SER A C 1
ATOM 703 O O . SER A 1 84 ? 9.057 -5.952 1.370 1.00 94.56 84 SER A O 1
ATOM 705 N N . ARG A 1 85 ? 7.340 -6.004 -0.075 1.00 95.31 85 ARG A N 1
ATOM 706 C CA . ARG A 1 85 ? 8.103 -5.433 -1.197 1.00 95.31 85 ARG A CA 1
ATOM 707 C C . ARG A 1 85 ? 8.456 -3.972 -0.957 1.00 95.31 85 ARG A C 1
ATOM 709 O O . ARG A 1 85 ? 9.607 -3.616 -1.169 1.00 95.31 85 ARG A O 1
ATOM 716 N N . VAL A 1 86 ? 7.520 -3.145 -0.492 1.00 94.75 86 VAL A N 1
ATOM 717 C CA . VAL A 1 86 ? 7.794 -1.729 -0.190 1.00 94.75 86 VAL A CA 1
ATOM 718 C C . VAL A 1 86 ? 8.928 -1.581 0.819 1.00 94.75 86 VAL A C 1
ATOM 720 O O . VAL A 1 86 ? 9.844 -0.791 0.593 1.00 94.75 86 VAL A O 1
ATOM 723 N N . ARG A 1 87 ? 8.909 -2.389 1.884 1.00 94.00 87 ARG A N 1
ATOM 724 C CA . ARG A 1 87 ? 9.983 -2.435 2.886 1.00 94.00 87 ARG A CA 1
ATOM 725 C C . ARG A 1 87 ? 11.312 -2.891 2.278 1.00 94.00 87 ARG A C 1
ATOM 727 O O . ARG A 1 87 ? 12.343 -2.293 2.556 1.00 94.00 87 ARG A O 1
ATOM 734 N N . GLY A 1 88 ? 11.289 -3.897 1.402 1.00 94.06 88 GLY A N 1
ATOM 735 C CA . GLY A 1 88 ? 12.483 -4.376 0.697 1.00 94.06 88 GLY A CA 1
ATOM 736 C C . GLY A 1 88 ? 13.081 -3.367 -0.294 1.00 94.06 88 GLY A C 1
ATOM 737 O O . GLY A 1 88 ? 14.298 -3.307 -0.432 1.00 94.06 88 GLY A O 1
ATOM 738 N N . PHE A 1 89 ? 12.250 -2.559 -0.960 1.00 91.25 89 PHE A N 1
ATOM 739 C CA . PHE A 1 89 ? 12.701 -1.487 -1.858 1.00 91.25 89 PHE A CA 1
ATOM 740 C C . PHE A 1 89 ? 13.228 -0.258 -1.106 1.00 91.25 89 PHE A C 1
ATOM 742 O O . PHE A 1 89 ? 14.052 0.472 -1.651 1.00 91.25 89 PHE A O 1
ATOM 749 N N . ASN A 1 90 ? 12.793 -0.048 0.140 1.00 86.44 90 ASN A N 1
ATOM 750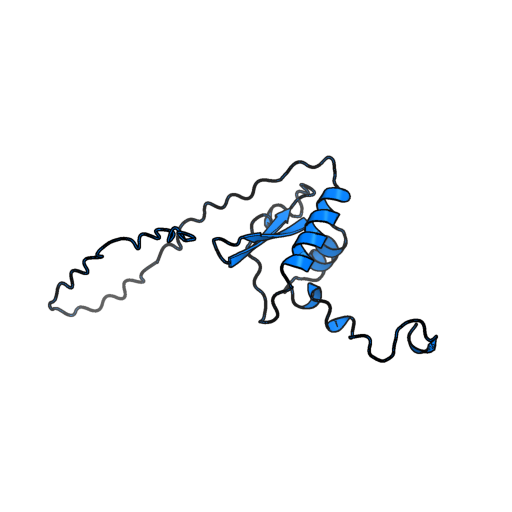 C CA . ASN A 1 90 ? 13.188 1.083 0.982 1.00 86.44 90 ASN A CA 1
ATOM 751 C C . ASN A 1 90 ? 13.741 0.593 2.339 1.00 86.44 90 ASN A C 1
ATOM 753 O O . ASN A 1 90 ? 13.155 0.888 3.386 1.00 86.44 90 ASN A O 1
ATOM 757 N N . PRO A 1 91 ? 14.854 -0.167 2.349 1.00 88.88 91 PRO A N 1
ATOM 758 C CA . PRO A 1 91 ? 15.324 -0.873 3.543 1.00 88.88 91 PRO A CA 1
ATOM 759 C C . PRO A 1 91 ? 15.865 0.060 4.634 1.00 88.88 91 PRO A C 1
ATOM 761 O O . PRO A 1 91 ? 15.960 -0.333 5.792 1.00 88.88 91 PRO A O 1
ATOM 764 N N . THR A 1 92 ? 16.233 1.291 4.274 1.00 88.56 92 THR A N 1
ATOM 765 C CA . THR A 1 92 ? 16.747 2.307 5.202 1.00 88.56 92 THR A CA 1
ATOM 766 C C . THR A 1 92 ? 15.650 3.197 5.779 1.00 88.56 92 THR A C 1
ATOM 768 O O . THR A 1 92 ? 15.904 3.940 6.725 1.00 88.56 92 THR A O 1
ATOM 771 N N . CYS A 1 93 ? 14.436 3.146 5.225 1.00 85.81 93 CYS A N 1
ATOM 772 C CA . CYS A 1 93 ? 13.294 3.869 5.766 1.00 85.81 93 CYS A CA 1
ATOM 773 C C . CYS A 1 93 ? 12.751 3.090 6.966 1.00 85.81 93 CYS A C 1
ATOM 775 O O . CYS A 1 93 ? 12.280 1.960 6.827 1.00 85.81 93 CYS A O 1
ATOM 777 N N . GLY A 1 94 ? 12.838 3.695 8.151 1.00 82.94 94 GLY A N 1
ATOM 778 C CA . GLY A 1 94 ? 12.215 3.157 9.356 1.00 82.94 94 GLY A CA 1
ATOM 779 C C . GLY A 1 94 ? 10.689 3.141 9.254 1.00 82.94 94 GLY A C 1
ATOM 780 O O . GLY A 1 94 ? 10.096 3.797 8.394 1.00 82.94 94 GLY A O 1
ATOM 781 N N . ASP A 1 95 ? 10.051 2.405 10.162 1.00 79.88 95 ASP A N 1
ATOM 782 C CA . ASP A 1 95 ? 8.594 2.328 10.211 1.00 79.88 95 ASP A CA 1
ATOM 783 C C . ASP A 1 95 ? 7.989 3.699 10.513 1.00 79.88 95 ASP A C 1
ATOM 785 O O . ASP A 1 95 ? 8.250 4.305 11.552 1.00 79.88 95 ASP A O 1
ATOM 789 N N . HIS A 1 96 ? 7.156 4.177 9.590 1.00 82.69 96 HIS A N 1
ATOM 790 C CA . HIS A 1 96 ? 6.447 5.431 9.761 1.00 82.69 96 HIS A CA 1
ATOM 791 C C . HIS A 1 96 ? 5.160 5.189 10.563 1.00 82.69 96 HIS A C 1
ATOM 793 O O . HIS A 1 96 ? 4.246 4.488 10.115 1.00 82.69 96 HIS A O 1
ATOM 799 N N . PHE A 1 97 ? 5.130 5.697 11.798 1.00 81.38 97 PHE A N 1
ATOM 800 C CA . PHE A 1 97 ? 4.062 5.415 12.754 1.00 81.38 97 PHE A CA 1
ATOM 801 C C . PHE A 1 97 ? 2.730 6.029 12.326 1.00 81.38 97 PHE A C 1
ATOM 803 O O . PHE A 1 97 ? 2.586 7.245 12.247 1.00 81.38 97 PHE A O 1
ATOM 810 N N . VAL A 1 98 ? 1.710 5.181 12.190 1.00 81.56 98 VAL A N 1
ATOM 811 C CA . VAL A 1 98 ? 0.334 5.635 11.989 1.00 81.56 98 VAL A CA 1
ATOM 812 C C . VAL A 1 98 ? -0.312 5.899 13.346 1.00 81.56 98 VAL A C 1
ATOM 814 O O . VAL A 1 98 ? -0.519 4.979 14.142 1.00 81.56 98 VAL A O 1
ATOM 817 N N . SER A 1 99 ? -0.677 7.152 13.615 1.00 76.75 99 SER A N 1
ATOM 818 C CA . SER A 1 99 ? -1.475 7.485 14.797 1.00 76.75 99 SER A CA 1
ATOM 819 C C . SER A 1 99 ? -2.901 6.962 14.624 1.00 76.75 99 SER A C 1
ATOM 821 O O . SER A 1 99 ? -3.721 7.551 13.925 1.00 76.75 99 SER A O 1
ATOM 823 N N . LEU A 1 100 ? -3.225 5.862 15.306 1.00 68.38 100 LEU A N 1
ATOM 824 C CA . LEU A 1 100 ? -4.586 5.314 15.349 1.00 68.38 100 LEU A CA 1
ATOM 825 C C . LEU A 1 100 ? -5.543 6.145 16.224 1.00 68.38 100 LEU A C 1
ATOM 827 O O . LEU A 1 100 ? -6.705 5.769 16.381 1.00 68.38 100 LEU A O 1
ATOM 831 N N . LYS A 1 101 ? -5.091 7.270 16.806 1.00 60.22 101 LYS A N 1
ATOM 832 C CA . LYS A 1 101 ? -5.931 8.158 17.623 1.00 60.22 101 LYS A CA 1
ATOM 833 C C . LYS A 1 101 ? -6.957 8.869 16.744 1.00 60.22 101 LYS A C 1
ATOM 835 O O . LYS A 1 101 ? -6.790 10.033 16.388 1.00 60.22 101 LYS A O 1
ATOM 840 N N . ARG A 1 102 ? -8.056 8.197 16.417 1.00 60.38 102 ARG A N 1
ATOM 841 C CA . ARG A 1 102 ? -9.234 8.884 15.893 1.00 60.38 102 ARG A CA 1
ATOM 842 C C . ARG A 1 102 ? -9.994 9.508 17.054 1.00 60.38 102 ARG A C 1
ATOM 844 O O . ARG A 1 102 ? -10.323 8.829 18.025 1.00 60.38 102 ARG A O 1
ATOM 851 N N . LYS A 1 103 ? -10.307 10.803 16.944 1.00 49.06 103 LYS A N 1
ATOM 852 C CA . LYS A 1 103 ? -11.456 11.356 17.667 1.00 49.06 103 LYS A CA 1
ATOM 853 C C . LYS A 1 103 ? -12.677 10.563 17.207 1.00 49.06 103 LYS A C 1
ATOM 855 O O . LYS A 1 103 ? -12.862 10.396 16.000 1.00 49.06 103 LYS A O 1
ATOM 860 N N . ALA A 1 104 ? -13.482 10.076 18.151 1.00 44.97 104 ALA A N 1
ATOM 861 C CA . ALA A 1 104 ? -14.812 9.574 17.831 1.00 44.97 104 ALA A CA 1
ATOM 862 C C . ALA A 1 104 ? -15.510 10.605 16.927 1.00 44.97 104 ALA A C 1
ATOM 864 O O . ALA A 1 104 ? -15.314 11.806 17.156 1.00 44.97 104 ALA A O 1
ATOM 865 N N . PRO A 1 105 ? -16.265 10.184 15.895 1.00 49.19 105 PRO A N 1
ATOM 866 C CA . PRO A 1 105 ? -17.063 11.126 15.132 1.00 49.19 105 PRO A CA 1
ATOM 867 C C . PRO A 1 105 ? -17.915 11.891 16.138 1.00 49.19 105 PRO A C 1
ATOM 869 O O . PRO A 1 105 ? -18.722 11.304 16.859 1.00 49.19 105 PRO A O 1
ATOM 872 N N . GLU A 1 106 ? -17.655 13.190 16.255 1.00 43.50 106 GLU A N 1
ATOM 873 C CA . GLU A 1 106 ? -18.445 14.072 17.091 1.00 43.50 106 GLU A CA 1
ATOM 874 C C . GLU A 1 106 ? -19.851 13.997 16.504 1.00 43.50 106 GLU A C 1
ATOM 876 O O . GLU A 1 106 ? -20.105 14.491 15.402 1.00 43.50 106 GLU A O 1
ATOM 881 N N . CYS A 1 107 ? -20.736 13.264 17.180 1.00 40.34 107 CYS A N 1
ATOM 882 C CA . CYS A 1 107 ? -22.130 13.179 16.805 1.00 40.34 107 CYS A CA 1
ATOM 883 C C . CYS A 1 107 ? -22.685 14.585 17.007 1.00 40.34 107 CYS A C 1
ATOM 885 O O . CYS A 1 107 ? -23.115 14.953 18.100 1.00 40.34 107 CYS A O 1
ATOM 887 N N . LYS A 1 108 ? -22.606 15.419 15.966 1.00 48.34 108 LYS A N 1
ATOM 888 C 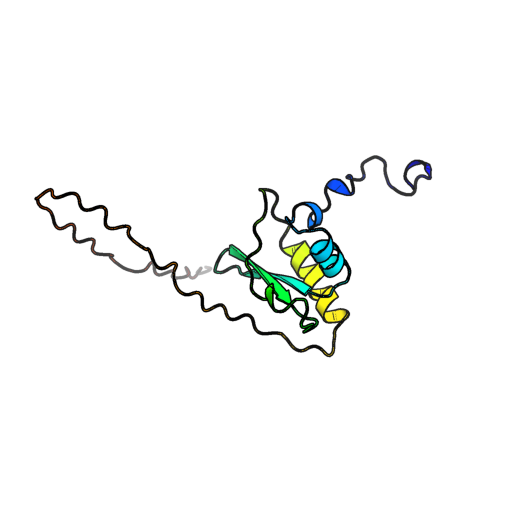CA . LYS A 1 108 ? -23.349 16.666 15.902 1.00 48.34 108 LYS A CA 1
ATOM 889 C C . LYS A 1 108 ? -24.801 16.252 15.754 1.00 48.34 108 LYS A C 1
ATOM 891 O O . LYS A 1 108 ? -25.336 16.207 14.652 1.00 48.34 108 LYS A O 1
ATOM 896 N N . ALA A 1 109 ? -25.411 15.899 16.884 1.00 47.22 109 ALA A N 1
ATOM 897 C CA . ALA A 1 109 ? -26.844 15.867 17.030 1.00 47.22 109 ALA A CA 1
ATOM 898 C C . ALA A 1 109 ? -27.321 17.262 16.633 1.00 47.22 109 ALA A C 1
ATOM 900 O O . ALA A 1 109 ? -27.212 18.224 17.397 1.00 47.22 109 ALA A O 1
ATOM 901 N N . SER A 1 110 ? -27.775 17.389 15.390 1.00 49.31 110 SER A N 1
ATOM 902 C CA . SER A 1 110 ? -28.579 18.511 14.958 1.00 49.31 110 SER A CA 1
ATOM 903 C C . SER A 1 110 ? -29.777 18.536 15.895 1.00 49.31 110 SER A C 1
ATOM 905 O O . SER A 1 110 ? -30.699 17.730 15.762 1.00 49.31 110 SER A O 1
ATOM 907 N N . ARG A 1 111 ? -29.725 19.419 16.897 1.00 42.97 111 ARG A N 1
ATOM 908 C CA . ARG A 1 111 ? -30.874 19.787 17.716 1.00 42.97 111 ARG A CA 1
ATOM 909 C C . ARG A 1 111 ? -31.885 20.444 16.779 1.00 42.97 111 ARG A C 1
ATOM 911 O O . ARG A 1 111 ? -31.907 21.660 16.638 1.00 42.97 111 ARG A O 1
ATOM 918 N N . SER A 1 112 ? -32.697 19.629 16.112 1.00 44.62 112 SER A N 1
ATOM 919 C CA . SER A 1 112 ? -33.995 20.069 15.626 1.00 44.62 112 SER A CA 1
ATOM 920 C C . SER A 1 112 ? -34.889 20.153 16.853 1.00 44.62 112 SER A C 1
ATOM 922 O O . SER A 1 112 ? -35.213 19.145 17.483 1.00 44.62 112 SER A O 1
ATOM 924 N N . ALA A 1 113 ? -35.183 21.380 17.265 1.00 50.41 113 ALA A N 1
ATOM 925 C CA . ALA A 1 113 ? -36.080 21.665 18.364 1.00 50.41 113 ALA A CA 1
ATOM 926 C C . ALA A 1 113 ? -37.503 21.235 17.984 1.00 50.41 113 ALA A C 1
ATOM 928 O O . ALA A 1 113 ? -38.24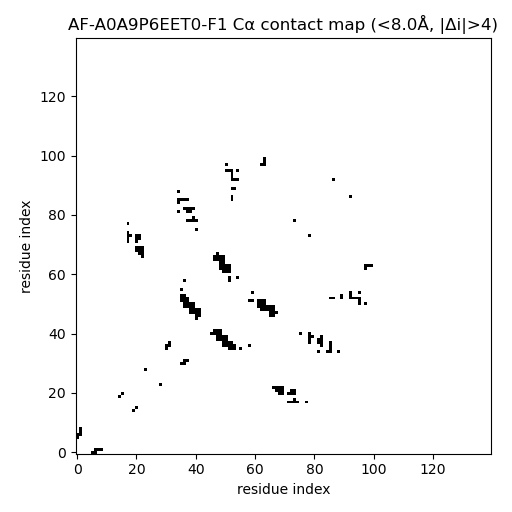8 21.993 17.365 1.00 50.41 113 ALA A O 1
ATOM 929 N N . HIS A 1 114 ? -37.906 20.038 18.405 1.00 41.25 114 HIS A N 1
ATOM 930 C CA . HIS A 1 114 ? -39.315 19.704 18.561 1.00 41.25 114 HIS A CA 1
ATOM 931 C C . HIS A 1 114 ? -39.621 19.374 20.019 1.00 41.25 114 HIS A C 1
ATOM 933 O O . HIS A 1 114 ? -39.295 18.328 20.569 1.00 41.25 114 HIS A O 1
ATOM 939 N N . ARG A 1 115 ? -40.222 20.395 20.629 1.00 39.19 115 ARG A N 1
ATOM 940 C CA . ARG A 1 115 ? -41.022 20.419 21.844 1.00 39.19 115 ARG A CA 1
ATOM 941 C C . ARG A 1 115 ? -41.983 19.220 21.859 1.00 39.19 115 ARG A C 1
ATOM 943 O O . ARG A 1 115 ? -42.812 19.102 20.965 1.00 39.19 115 ARG A O 1
ATOM 950 N N . GLY A 1 116 ? -41.888 18.373 22.879 1.00 36.59 116 GLY A N 1
ATOM 951 C CA . GLY A 1 116 ? -42.777 17.223 23.043 1.00 36.59 116 GLY A CA 1
ATOM 952 C C . GLY A 1 116 ? -42.411 16.393 24.266 1.00 36.59 116 GLY A C 1
ATOM 953 O O . GLY A 1 116 ? -41.564 15.517 24.211 1.00 36.59 116 GLY A O 1
ATOM 954 N N . THR A 1 117 ? -43.034 16.739 25.379 1.00 46.25 117 THR A N 1
ATOM 955 C CA . THR A 1 117 ? -43.065 16.067 26.680 1.00 46.25 117 THR A CA 1
ATOM 956 C C . THR A 1 117 ? -43.367 14.560 26.626 1.00 46.25 117 THR A C 1
ATOM 958 O O . THR A 1 117 ? -44.350 14.176 25.999 1.00 46.25 117 THR A O 1
ATOM 961 N N . ASN A 1 118 ? -42.595 13.764 27.383 1.00 40.25 118 ASN A N 1
ATOM 962 C CA . ASN A 1 118 ? -43.020 12.755 28.382 1.00 40.25 118 ASN A CA 1
ATOM 963 C C . ASN A 1 118 ? -42.213 11.441 28.360 1.00 40.25 118 ASN A C 1
ATOM 965 O O . ASN A 1 118 ? -42.146 10.749 27.355 1.00 40.25 118 ASN A O 1
ATOM 969 N N . ALA A 1 119 ? -41.688 11.122 29.549 1.00 39.25 119 ALA A N 1
ATOM 970 C CA . ALA A 1 119 ? -41.558 9.805 30.177 1.00 39.25 119 ALA A CA 1
ATOM 971 C C . ALA A 1 119 ? -40.997 8.623 29.360 1.00 39.25 119 ALA A C 1
ATOM 973 O O . ALA A 1 119 ? -41.702 7.994 28.576 1.00 39.25 119 ALA A O 1
ATOM 974 N N . SER A 1 120 ? -39.787 8.185 29.717 1.00 42.41 120 SER A N 1
ATOM 975 C CA . SER A 1 120 ? -39.554 6.978 30.541 1.00 42.41 120 SER A CA 1
ATOM 976 C C . SER A 1 120 ? -38.062 6.642 30.520 1.00 42.41 120 SER A C 1
ATOM 978 O O . SER A 1 120 ? -37.481 6.421 29.459 1.00 42.41 120 SER A O 1
ATOM 980 N N . GLU A 1 121 ? -37.436 6.630 31.697 1.00 41.66 121 GLU A N 1
ATOM 981 C CA . GLU A 1 121 ? -36.085 6.110 31.897 1.00 41.66 121 GLU A CA 1
ATOM 982 C C . GLU A 1 121 ? -36.034 4.628 31.511 1.00 41.66 121 GLU A C 1
ATOM 984 O O . GLU A 1 121 ? -36.757 3.807 32.072 1.00 41.66 121 GLU A O 1
ATOM 989 N N . VAL A 1 122 ? -35.152 4.276 30.575 1.00 40.84 122 VAL A N 1
ATOM 990 C CA . VAL A 1 122 ? -34.736 2.888 30.355 1.00 40.84 122 VAL A CA 1
ATOM 991 C C . VAL A 1 122 ? -33.288 2.775 30.801 1.00 40.84 122 VAL A C 1
ATOM 993 O O . VAL A 1 122 ? -32.349 3.098 30.074 1.00 40.84 122 VAL A O 1
ATOM 996 N N . THR A 1 123 ? -33.118 2.341 32.045 1.00 43.44 123 THR A N 1
ATOM 997 C CA . THR A 1 123 ? -31.848 1.877 32.594 1.00 43.44 123 THR A CA 1
ATOM 998 C C . THR A 1 123 ? -31.495 0.555 31.910 1.00 43.44 123 THR A C 1
ATOM 1000 O O . THR A 1 123 ? -32.175 -0.445 32.118 1.00 43.44 123 THR A O 1
ATOM 1003 N N . MET A 1 124 ? -30.446 0.525 31.084 1.00 34.50 124 MET A N 1
ATOM 1004 C CA . MET A 1 124 ? -29.871 -0.736 30.605 1.00 34.50 124 MET A CA 1
ATOM 1005 C C . MET A 1 124 ? -28.620 -1.057 31.418 1.00 34.50 124 MET A C 1
ATOM 1007 O O . MET A 1 124 ? -27.550 -0.484 31.221 1.00 34.50 124 MET A O 1
ATOM 1011 N N . SER A 1 125 ? -28.791 -1.970 32.366 1.00 42.31 125 SER A N 1
ATOM 1012 C CA . SER A 1 125 ? -27.737 -2.668 33.091 1.00 42.31 125 SER A CA 1
ATOM 1013 C C . SER A 1 125 ? -27.044 -3.666 32.158 1.00 42.31 125 SER A C 1
ATOM 1015 O O . SER A 1 125 ? -27.678 -4.567 31.618 1.00 42.31 125 SER A O 1
ATOM 1017 N N . PHE A 1 126 ? -25.730 -3.520 31.973 1.00 36.25 126 PHE A N 1
ATOM 1018 C CA . PHE A 1 126 ? -24.903 -4.519 31.292 1.00 36.25 126 PHE A CA 1
ATOM 1019 C C . PHE A 1 126 ? -24.305 -5.476 32.327 1.00 36.25 126 PHE A C 1
ATOM 1021 O O . PHE A 1 126 ? -23.379 -5.138 33.065 1.00 36.25 126 PHE A O 1
ATOM 1028 N N . THR A 1 127 ? -24.867 -6.679 32.395 1.00 43.06 127 THR A N 1
ATOM 1029 C CA . THR A 1 127 ? -24.365 -7.807 33.177 1.00 43.06 127 THR A CA 1
ATOM 1030 C C . THR A 1 127 ? -23.255 -8.543 32.419 1.00 43.06 127 THR A C 1
ATOM 1032 O O . THR A 1 127 ? -23.502 -9.174 31.402 1.00 43.06 127 THR A O 1
ATOM 1035 N N . GLN A 1 128 ? -22.056 -8.463 33.004 1.00 53.00 128 GLN A N 1
ATOM 1036 C CA . GLN A 1 128 ? -20.939 -9.423 33.063 1.00 53.00 128 GLN A CA 1
ATOM 1037 C C . GLN A 1 128 ? -20.205 -9.930 31.790 1.00 53.00 128 GLN A C 1
ATOM 1039 O O . GLN A 1 128 ? -20.803 -10.168 30.744 1.00 53.00 128 GLN A O 1
ATOM 1044 N N . PRO A 1 129 ? -18.874 -10.158 31.903 1.00 47.47 129 PRO A N 1
ATOM 1045 C CA . PRO A 1 129 ? -18.032 -10.709 30.841 1.00 47.47 129 PRO A CA 1
ATOM 1046 C C . PRO A 1 129 ? -18.067 -12.247 30.766 1.00 47.47 129 PRO A C 1
ATOM 1048 O O . PRO A 1 129 ? -18.022 -12.945 31.780 1.00 47.47 129 PRO A O 1
ATOM 1051 N N . LEU A 1 130 ? -18.063 -12.767 29.534 1.00 42.34 130 LEU A N 1
ATOM 1052 C CA . LEU A 1 130 ? -17.846 -14.178 29.200 1.00 42.34 130 LEU A CA 1
ATOM 1053 C C . LEU A 1 130 ? -16.419 -14.602 29.582 1.00 42.34 130 LEU A C 1
ATOM 1055 O O . LEU A 1 130 ? -15.440 -14.165 28.976 1.00 42.34 130 LEU A O 1
ATOM 1059 N N . SER A 1 131 ? -16.313 -15.471 30.586 1.00 49.78 131 SER A N 1
ATOM 1060 C CA . SER A 1 131 ? -15.084 -16.185 30.924 1.00 49.78 131 SER A CA 1
ATOM 1061 C C . SER A 1 131 ? -14.938 -17.402 30.009 1.00 49.78 131 SER A C 1
ATOM 1063 O O . SER A 1 131 ? -15.842 -18.225 29.887 1.00 49.78 131 SER A O 1
ATOM 1065 N N . TRP A 1 132 ? -13.800 -17.509 29.332 1.00 41.38 132 TRP A N 1
ATOM 1066 C CA . TRP A 1 132 ? -13.394 -18.710 28.614 1.00 41.38 132 TRP A CA 1
ATOM 1067 C C . TRP A 1 132 ? -12.443 -19.479 29.534 1.00 41.38 132 TRP A C 1
ATOM 1069 O O . TRP A 1 132 ? -11.343 -19.022 29.832 1.00 41.38 132 TRP A O 1
ATOM 1079 N N . ALA A 1 133 ? -12.882 -20.629 30.034 1.00 47.03 133 ALA A N 1
ATOM 1080 C CA . ALA A 1 133 ? -12.007 -21.592 30.690 1.00 47.03 133 ALA A CA 1
ATOM 1081 C C . ALA A 1 133 ? -11.718 -22.734 29.700 1.00 47.03 133 ALA A C 1
ATOM 1083 O O . ALA A 1 133 ? -12.656 -23.217 29.061 1.00 47.03 133 ALA A O 1
ATOM 1084 N N . PRO A 1 134 ? -10.463 -23.187 29.544 1.00 51.62 134 PRO A N 1
ATOM 1085 C CA . PRO A 1 134 ? -10.165 -24.369 28.751 1.00 51.62 134 PRO A CA 1
ATOM 1086 C C . PRO A 1 134 ? -10.484 -25.643 29.546 1.00 51.62 134 PRO A C 1
ATOM 1088 O O . PRO A 1 134 ? -10.071 -25.803 30.695 1.00 51.62 134 PRO A O 1
ATOM 1091 N N . THR A 1 135 ? -11.210 -26.570 28.920 1.00 59.72 135 THR A N 1
ATOM 1092 C CA . THR A 1 135 ? -11.441 -27.921 29.441 1.00 59.72 135 THR A CA 1
ATOM 1093 C C . THR A 1 135 ? -10.138 -28.719 29.389 1.00 59.72 135 THR A C 1
ATOM 1095 O O . THR A 1 135 ? -9.597 -28.975 28.315 1.00 59.72 135 THR A O 1
ATOM 1098 N N . VAL A 1 136 ? -9.636 -29.121 30.557 1.00 55.34 136 VAL A N 1
ATOM 1099 C CA . VAL A 1 136 ? -8.536 -30.083 30.691 1.00 55.34 136 VAL A CA 1
ATOM 1100 C C . VAL A 1 136 ? -9.069 -31.475 30.350 1.00 55.34 136 VAL A C 1
ATOM 1102 O O . VAL A 1 136 ? -9.971 -31.980 31.015 1.00 55.34 136 VAL A O 1
ATOM 1105 N N . LEU A 1 137 ? -8.516 -32.087 29.303 1.00 59.81 137 LEU A N 1
ATOM 1106 C CA . LEU A 1 137 ? -8.780 -33.471 28.917 1.00 59.81 137 LEU A CA 1
ATOM 1107 C C . LEU A 1 137 ? -7.950 -34.392 29.831 1.00 59.81 137 LEU A C 1
ATOM 1109 O O . LEU A 1 137 ? -6.726 -34.428 29.718 1.00 59.81 137 LEU A O 1
ATOM 1113 N N . GLN A 1 138 ? -8.590 -35.110 30.756 1.00 53.62 138 GLN A N 1
ATOM 1114 C CA . GLN A 1 138 ? -7.951 -36.223 31.465 1.00 53.62 138 GLN A CA 1
ATOM 1115 C C . GLN A 1 138 ? -8.027 -37.474 30.585 1.00 53.62 138 GLN A C 1
ATOM 1117 O O . GLN A 1 138 ? -9.113 -37.970 30.295 1.00 53.62 138 GLN A O 1
ATOM 1122 N N . SER A 1 139 ? -6.870 -37.965 30.147 1.00 63.00 139 SER A N 1
ATOM 1123 C CA . SER A 1 139 ? -6.705 -39.299 29.569 1.00 63.00 139 SER A CA 1
ATOM 1124 C C . SER A 1 139 ? -6.643 -40.331 30.696 1.00 63.00 139 SER A C 1
ATOM 1126 O O . SER A 1 139 ? -5.776 -40.222 31.568 1.00 63.00 139 SER A O 1
ATOM 1128 N N . GLY A 1 140 ? -7.569 -41.290 30.672 1.00 62.47 140 GLY A N 1
ATOM 1129 C CA . GLY A 1 140 ? -7.433 -42.570 31.372 1.00 62.47 140 GLY A CA 1
ATOM 1130 C C . GLY A 1 140 ? -6.564 -43.551 30.600 1.00 62.47 140 GLY A C 1
ATOM 1131 O O . GLY A 1 140 ? -6.293 -43.283 29.405 1.00 62.47 140 GLY A O 1
#

Radius of gyration: 24.04 Å; Cα contacts (8 Å, |Δi|>4): 125; chains: 1; bounding box: 60×64×62 Å

Solvent-accessible surface area (backbone atoms only — not comparable to full-atom values): 9326 Å² total; per-residue (Å²): 95,55,97,73,68,77,40,62,91,83,59,76,60,76,79,71,38,51,75,64,43,52,80,62,57,74,67,57,48,52,40,46,75,68,42,42,34,37,52,45,77,40,83,94,76,75,41,33,28,32,39,39,46,65,71,47,78,89,39,55,87,49,39,57,38,75,60,69,57,88,76,59,65,50,58,66,64,63,36,54,56,48,36,53,47,28,46,66,77,39,72,85,51,64,89,64,82,66,80,79,80,69,77,72,81,77,78,77,72,76,81,74,88,71,90,77,92,82,89,78,92,78,84,80,84,84,80,79,82,88,80,86,77,85,84,80,82,82,82,130